Protein AF-A0A6M3XZ71-F1 (afdb_monomer_lite)

Radius of gyration: 17.35 Å; chains: 1; bounding box: 44×24×39 Å

pLDDT: mean 85.67, std 10.19, range [46.03, 95.19]

Secondary structure (DSSP, 8-state):
--SS-S-EEEEEPSSS-EEEEETTT--EEEEESSGGGHHHHHTHHHHHHHHHHHHHHHHHHHHH---TT-TTHHHHHHHHHHHHHHHHHHHT-

Sequence (93 aa):
MNHTPGKWYEASTGNHQALIVAEDTGENIAVAYDKKNAAIIASVPDMLEACEAIKAIIDNYWLHNYMKDNPASGMINEITELLETAIRKTEGE

Organism: NCBI:txid1070528

InterPro domains:
  IPR059809 Salmonella phage P22 protein Y8K6 [PF27050] (2-93)

Structure (mmCIF, N/CA/C/O backbone):
data_AF-A0A6M3XZ71-F1
#
_entry.id   AF-A0A6M3XZ71-F1
#
loop_
_atom_site.group_PDB
_atom_site.id
_atom_site.type_symbol
_atom_site.label_atom_id
_atom_site.label_alt_id
_atom_site.label_comp_id
_atom_site.label_asym_id
_atom_site.label_entity_id
_atom_site.label_seq_id
_atom_site.pdbx_PDB_ins_code
_atom_site.Cartn_x
_atom_site.Cartn_y
_atom_site.Cartn_z
_atom_site.occupancy
_atom_site.B_iso_or_equiv
_atom_site.auth_seq_id
_atom_site.auth_comp_id
_atom_site.auth_asym_id
_atom_site.auth_atom_id
_atom_site.pdbx_PDB_model_num
ATOM 1 N N . MET A 1 1 ? 9.552 -6.854 9.819 1.00 46.03 1 MET A N 1
ATOM 2 C CA . MET A 1 1 ? 8.153 -7.301 10.018 1.00 46.03 1 MET A CA 1
ATOM 3 C C . MET A 1 1 ? 7.404 -6.854 8.773 1.00 46.03 1 MET A C 1
ATOM 5 O O . MET A 1 1 ? 7.756 -5.795 8.286 1.00 46.03 1 MET A O 1
ATOM 9 N N . ASN A 1 2 ? 6.439 -7.601 8.225 1.00 57.72 2 ASN A N 1
ATOM 10 C CA . ASN A 1 2 ? 5.572 -7.008 7.195 1.00 57.72 2 ASN A CA 1
ATOM 11 C C . ASN A 1 2 ? 4.664 -6.000 7.901 1.00 57.72 2 ASN A C 1
ATOM 13 O O . ASN A 1 2 ? 3.813 -6.399 8.693 1.00 57.72 2 ASN A O 1
ATOM 17 N N . HIS A 1 3 ? 4.900 -4.709 7.675 1.00 64.06 3 HIS A N 1
ATOM 18 C CA . HIS A 1 3 ? 4.168 -3.624 8.337 1.00 64.06 3 HIS A CA 1
ATOM 19 C C . HIS A 1 3 ? 2.725 -3.473 7.810 1.00 64.06 3 HIS A C 1
ATOM 21 O O . HIS A 1 3 ? 1.909 -2.791 8.426 1.00 64.06 3 HIS A O 1
ATOM 27 N N . THR A 1 4 ? 2.391 -4.184 6.729 1.00 67.38 4 THR A N 1
ATOM 28 C CA . THR A 1 4 ? 1.075 -4.265 6.083 1.00 67.38 4 THR A CA 1
ATOM 29 C C . THR A 1 4 ? 0.581 -5.722 6.029 1.00 67.38 4 THR A C 1
ATOM 31 O O . THR A 1 4 ? 0.733 -6.399 5.011 1.00 67.38 4 THR A O 1
ATOM 34 N N . PRO A 1 5 ? 0.034 -6.283 7.128 1.00 61.91 5 PRO A N 1
ATOM 35 C CA . PRO A 1 5 ? -0.453 -7.659 7.132 1.00 61.91 5 PRO A CA 1
ATOM 36 C C . PRO A 1 5 ? -1.795 -7.736 6.393 1.00 61.91 5 PRO A C 1
ATOM 38 O O . PRO A 1 5 ? -2.856 -7.574 6.992 1.00 61.91 5 PRO A O 1
ATOM 41 N N . GLY A 1 6 ? -1.733 -7.964 5.083 1.00 74.75 6 GLY A N 1
ATOM 42 C CA . GLY A 1 6 ? -2.910 -8.217 4.255 1.00 74.75 6 GLY A CA 1
ATOM 43 C C . GLY A 1 6 ? -3.762 -6.978 3.982 1.00 74.75 6 GLY A C 1
ATOM 44 O O . GLY A 1 6 ? -3.350 -5.839 4.209 1.00 74.75 6 GLY A O 1
ATOM 45 N N . LYS A 1 7 ? -4.956 -7.218 3.439 1.00 88.81 7 LYS A N 1
ATOM 46 C CA . LYS A 1 7 ? -5.881 -6.163 3.018 1.00 88.81 7 LYS A CA 1
ATOM 47 C C . LYS A 1 7 ? -6.460 -5.427 4.213 1.00 88.81 7 LYS A C 1
ATOM 49 O O . LYS A 1 7 ? -6.786 -6.032 5.236 1.00 88.81 7 LYS A O 1
ATOM 54 N N . TRP A 1 8 ? -6.625 -4.118 4.067 1.00 93.69 8 TRP A N 1
ATOM 55 C CA . TRP A 1 8 ? -7.271 -3.274 5.064 1.00 93.69 8 TRP A CA 1
ATOM 56 C C . TRP A 1 8 ? -8.557 -2.682 4.500 1.00 93.69 8 TRP A C 1
ATOM 58 O O . TRP A 1 8 ? -8.674 -2.431 3.303 1.00 93.69 8 TRP A O 1
ATOM 68 N N . TYR A 1 9 ? -9.519 -2.412 5.374 1.00 93.44 9 TYR A N 1
ATOM 69 C CA . TYR A 1 9 ? -10.751 -1.728 5.004 1.00 93.44 9 TYR A CA 1
ATOM 70 C C . TYR A 1 9 ? -11.096 -0.628 6.006 1.00 93.44 9 TYR A C 1
ATOM 72 O O . TYR A 1 9 ? -10.717 -0.674 7.181 1.00 93.44 9 TYR A O 1
ATOM 80 N N . GLU A 1 10 ? -11.823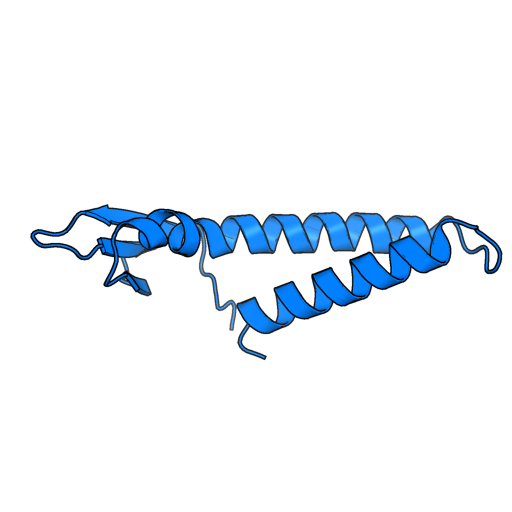 0.387 5.537 1.00 94.31 10 GLU A N 1
ATOM 81 C CA . GLU A 1 10 ? -12.370 1.409 6.423 1.00 94.31 10 GLU A CA 1
ATOM 82 C C . GLU A 1 10 ? -13.621 0.891 7.145 1.00 94.31 10 GLU A C 1
ATOM 84 O O . GLU A 1 10 ? -14.584 0.421 6.538 1.00 94.31 10 GLU A O 1
ATOM 89 N N . ALA A 1 11 ? -13.632 1.013 8.467 1.00 92.06 11 ALA A N 1
ATOM 90 C CA . ALA A 1 11 ? -14.803 0.786 9.293 1.00 92.06 11 ALA A CA 1
ATOM 91 C C . ALA A 1 11 ? -15.337 2.133 9.794 1.00 92.06 11 ALA A C 1
ATOM 93 O O . ALA A 1 11 ? -14.650 2.903 10.478 1.00 92.06 11 ALA A O 1
ATOM 94 N N . SER A 1 12 ? -16.595 2.434 9.461 1.00 81.81 12 SER A N 1
ATOM 95 C CA . SER A 1 12 ? -17.244 3.654 9.938 1.00 81.81 12 SER A CA 1
ATOM 96 C C . SER A 1 12 ? -17.529 3.549 11.431 1.00 81.81 12 SER A C 1
ATOM 98 O O . SER A 1 12 ? -18.259 2.666 11.878 1.00 81.81 12 SER A O 1
ATOM 100 N N . THR A 1 13 ? -17.037 4.521 12.193 1.00 81.81 13 THR A N 1
ATOM 101 C CA . THR A 1 13 ? -17.446 4.709 13.588 1.00 81.81 13 THR A CA 1
ATOM 102 C C . THR A 1 13 ? -18.423 5.874 13.725 1.00 81.81 13 THR A C 1
ATOM 104 O O . THR A 1 13 ? -18.550 6.723 12.830 1.00 81.81 13 THR A O 1
ATOM 107 N N . GLY A 1 14 ? -19.155 5.902 14.842 1.00 68.00 14 GLY A N 1
ATOM 108 C CA . GLY A 1 14 ? -19.908 7.086 15.249 1.00 68.00 14 GLY A CA 1
ATOM 109 C C . GLY A 1 14 ? -18.951 8.251 15.523 1.00 68.00 14 GLY A C 1
ATOM 110 O O . GLY A 1 14 ? -17.900 8.045 16.125 1.00 68.00 14 GLY A O 1
ATOM 111 N N . ASN A 1 15 ? -19.335 9.462 15.106 1.00 73.69 15 ASN A N 1
ATOM 112 C CA . ASN A 1 15 ? -18.522 10.694 15.075 1.00 73.69 15 ASN A CA 1
ATOM 113 C C . ASN A 1 15 ? -17.516 10.765 13.909 1.00 73.69 15 ASN A C 1
ATOM 115 O O . ASN A 1 15 ? -17.364 9.816 13.149 1.00 73.69 15 ASN A O 1
ATOM 119 N N . HIS A 1 16 ? -16.907 11.937 13.699 1.00 84.25 16 HIS A N 1
ATOM 120 C CA . HIS A 1 16 ? -16.136 12.350 12.509 1.00 84.25 16 HIS A CA 1
ATOM 121 C C . HIS A 1 16 ? -14.848 11.551 12.197 1.00 84.25 16 HIS A C 1
ATOM 123 O O . HIS A 1 16 ? -14.071 11.990 11.358 1.00 84.25 16 HIS A O 1
ATOM 129 N N . GLN A 1 17 ? -14.653 10.374 12.800 1.00 90.44 17 GLN A N 1
ATOM 130 C CA . GLN A 1 17 ? -13.475 9.515 12.651 1.00 90.44 17 GLN A CA 1
ATOM 131 C C . GLN A 1 17 ? -13.813 8.154 12.011 1.00 90.44 17 GLN A C 1
ATOM 133 O O . GLN A 1 17 ? -14.951 7.677 12.083 1.00 90.44 17 GLN A O 1
ATOM 138 N N . ALA A 1 18 ? -12.820 7.494 11.427 1.00 93.38 18 ALA A N 1
ATOM 139 C CA . ALA A 1 18 ? -12.918 6.123 10.926 1.00 93.38 18 ALA A CA 1
ATOM 140 C C . ALA A 1 18 ? -11.817 5.240 11.519 1.00 93.38 18 ALA A C 1
ATOM 142 O O . ALA A 1 18 ? -10.761 5.734 11.913 1.00 93.38 18 ALA A O 1
ATOM 143 N N . LEU A 1 19 ? -12.072 3.935 11.568 1.00 94.75 19 LEU A N 1
ATOM 144 C CA . LEU A 1 19 ? -11.068 2.929 11.899 1.00 94.75 19 LEU A CA 1
ATOM 145 C C . LEU A 1 19 ? -10.578 2.266 10.619 1.00 94.75 19 LEU A C 1
ATOM 147 O O . LEU A 1 19 ? -11.347 2.102 9.676 1.00 94.75 19 LEU A O 1
ATOM 151 N N . ILE A 1 20 ? -9.313 1.871 10.613 1.00 95.19 20 ILE A N 1
ATOM 152 C CA . ILE A 1 20 ? -8.724 1.022 9.583 1.00 95.19 20 ILE A CA 1
ATOM 153 C C . ILE A 1 20 ? -8.540 -0.348 10.203 1.00 95.19 20 ILE A C 1
ATOM 155 O O . ILE A 1 20 ? -7.896 -0.466 11.248 1.00 95.19 20 ILE A O 1
ATOM 159 N N . VAL A 1 21 ? -9.150 -1.352 9.587 1.00 94.00 21 VAL A N 1
ATOM 160 C CA . VAL A 1 21 ? -9.237 -2.703 10.134 1.00 94.00 21 VAL A CA 1
ATOM 161 C C . VAL A 1 21 ? -8.605 -3.680 9.153 1.00 94.00 21 VAL A C 1
ATOM 163 O O . VAL A 1 21 ? -8.846 -3.580 7.951 1.00 94.00 21 VAL A O 1
ATOM 166 N N . ALA A 1 22 ? -7.798 -4.614 9.653 1.00 92.69 22 ALA A N 1
ATOM 167 C CA . ALA A 1 22 ? -7.264 -5.703 8.841 1.00 92.69 22 ALA A CA 1
ATOM 168 C C . ALA 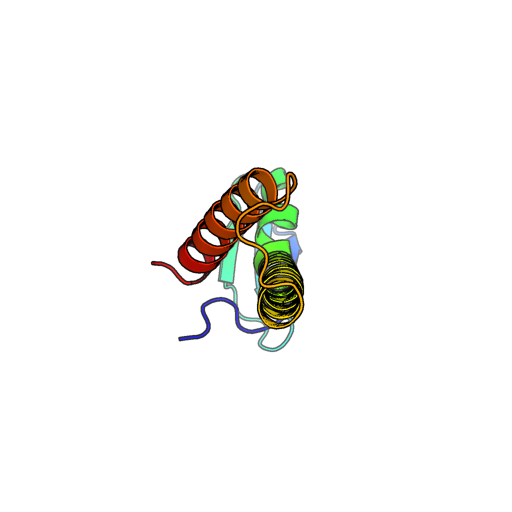A 1 22 ? -8.367 -6.722 8.524 1.00 92.69 22 ALA A C 1
ATOM 170 O O . ALA A 1 22 ? -9.054 -7.197 9.428 1.00 92.69 22 ALA A O 1
ATOM 171 N N . GLU A 1 23 ? -8.530 -7.068 7.246 1.00 90.25 23 GLU A N 1
ATOM 172 C CA . GLU A 1 23 ? -9.586 -7.969 6.766 1.00 90.25 23 GLU A CA 1
ATOM 173 C C . GLU A 1 23 ? -9.437 -9.381 7.349 1.00 90.25 23 GLU A C 1
ATOM 175 O O . GLU A 1 23 ? -10.413 -9.967 7.815 1.00 90.25 23 GLU A O 1
ATOM 180 N N . ASP A 1 24 ? -8.204 -9.889 7.406 1.00 88.94 24 ASP A N 1
ATOM 181 C CA . ASP A 1 24 ? -7.925 -11.271 7.807 1.00 88.94 24 ASP A CA 1
ATOM 182 C C . ASP A 1 24 ? -8.036 -11.504 9.323 1.00 88.94 24 ASP A C 1
ATOM 184 O O . ASP A 1 24 ? -8.367 -12.606 9.766 1.00 88.94 24 ASP A O 1
ATOM 188 N N . THR A 1 25 ? -7.740 -10.486 10.138 1.00 89.69 25 THR A N 1
ATOM 189 C CA . THR A 1 25 ? -7.645 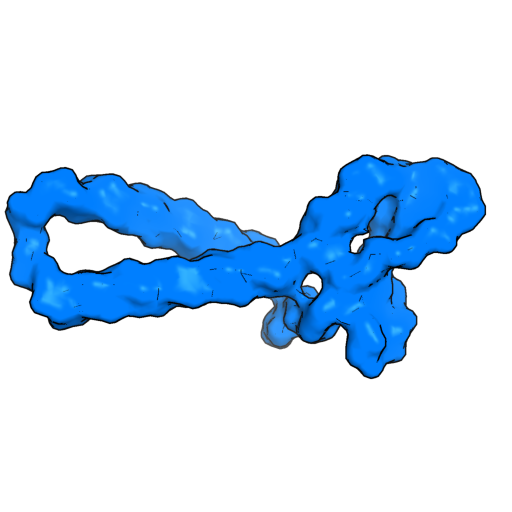-10.621 11.605 1.00 89.69 25 THR A CA 1
ATOM 190 C C . THR A 1 25 ? -8.717 -9.845 12.366 1.00 89.69 25 THR A C 1
ATOM 192 O O . THR A 1 25 ? -8.959 -10.136 13.538 1.00 89.69 25 THR A O 1
ATOM 195 N N . GLY A 1 26 ? -9.357 -8.855 11.736 1.00 89.31 26 GLY A N 1
ATOM 196 C CA . GLY A 1 26 ? -10.259 -7.912 12.400 1.00 89.31 26 GLY A CA 1
ATOM 197 C C . GLY A 1 26 ? -9.550 -6.926 13.337 1.00 89.31 26 GLY A C 1
ATOM 198 O O . GLY A 1 26 ? -10.210 -6.254 14.130 1.00 89.31 26 GLY A O 1
ATOM 199 N N . GLU A 1 27 ? -8.217 -6.846 13.292 1.00 91.38 27 GLU A N 1
ATOM 200 C CA . GLU A 1 27 ? -7.432 -5.953 14.144 1.00 91.38 27 GLU A CA 1
ATOM 201 C C . GLU A 1 27 ? -7.596 -4.484 13.731 1.00 91.38 27 GLU A C 1
ATOM 203 O O . GLU A 1 27 ? -7.554 -4.152 12.547 1.00 91.38 27 GLU A O 1
ATOM 208 N N . ASN A 1 28 ? -7.732 -3.589 14.716 1.00 92.50 28 ASN A N 1
ATOM 209 C CA . ASN A 1 28 ? -7.715 -2.144 14.486 1.00 92.50 28 ASN A CA 1
ATOM 210 C C . ASN A 1 28 ? -6.273 -1.674 14.252 1.00 92.50 28 ASN A C 1
ATOM 212 O O . ASN A 1 28 ? -5.518 -1.490 15.205 1.00 92.50 28 ASN A O 1
ATOM 216 N N . ILE A 1 29 ? -5.917 -1.437 12.993 1.00 91.88 29 ILE A N 1
ATOM 217 C CA . ILE A 1 29 ? -4.574 -1.029 12.569 1.00 91.88 29 ILE A CA 1
ATOM 218 C C . ILE A 1 29 ? -4.336 0.461 12.825 1.00 91.88 29 ILE A C 1
ATOM 220 O O . ILE A 1 29 ? -3.272 0.863 13.293 1.00 91.88 29 ILE A O 1
ATOM 224 N N . ALA A 1 30 ? -5.329 1.298 12.518 1.00 92.00 30 ALA A N 1
ATOM 225 C CA . ALA A 1 30 ? -5.202 2.746 12.639 1.00 92.00 30 ALA A CA 1
ATOM 226 C C . ALA A 1 30 ? -6.546 3.439 12.890 1.00 92.00 30 ALA A C 1
ATOM 228 O O . ALA A 1 30 ? -7.623 2.875 12.689 1.00 92.00 30 ALA A O 1
ATOM 229 N N . VAL A 1 31 ? -6.468 4.708 13.298 1.00 93.56 31 VAL A N 1
ATOM 230 C CA . VAL A 1 31 ? -7.615 5.612 13.435 1.00 93.56 31 VAL A CA 1
ATOM 231 C C . VAL A 1 31 ? -7.383 6.836 12.555 1.00 93.56 31 VAL A C 1
ATOM 233 O O . VAL A 1 31 ? -6.379 7.532 12.701 1.00 93.56 31 VAL A O 1
ATOM 236 N N . ALA A 1 32 ? -8.327 7.127 11.665 1.00 94.25 32 ALA A N 1
ATOM 237 C CA . ALA A 1 32 ? -8.348 8.342 10.864 1.00 94.25 32 ALA A CA 1
ATOM 238 C C . ALA A 1 32 ? -9.276 9.372 11.520 1.00 94.25 32 ALA A C 1
ATOM 240 O O . ALA A 1 32 ? -10.496 9.202 11.528 1.00 94.25 32 ALA A O 1
ATOM 241 N N . TYR A 1 33 ? -8.708 10.453 12.061 1.00 91.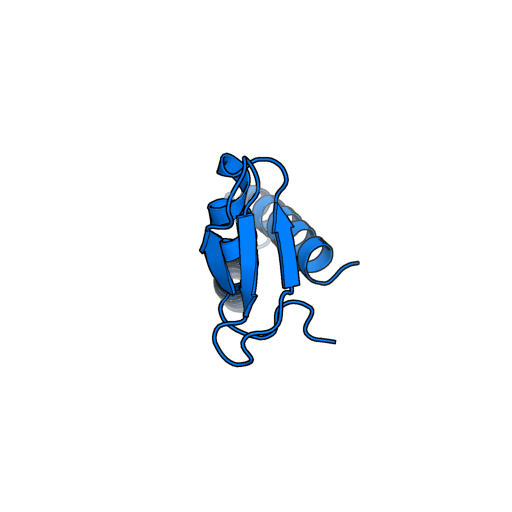19 33 TYR A N 1
ATOM 242 C CA . TYR A 1 33 ? -9.493 11.532 12.681 1.00 91.19 33 TYR A CA 1
ATOM 243 C C . TYR A 1 33 ? -10.314 12.347 11.675 1.00 91.19 33 TYR A C 1
ATOM 245 O O . TYR A 1 33 ? -11.348 12.892 12.047 1.00 91.19 33 TYR A O 1
ATOM 253 N N . ASP A 1 34 ? -9.869 12.418 10.418 1.00 90.88 34 ASP A N 1
ATOM 254 C CA . ASP A 1 34 ? -10.687 12.883 9.298 1.00 90.88 34 ASP A CA 1
ATOM 255 C C . ASP A 1 34 ? -11.100 11.668 8.464 1.00 90.88 34 ASP A C 1
ATOM 257 O O . ASP A 1 34 ? -10.254 11.009 7.853 1.00 90.88 34 ASP A O 1
ATOM 261 N N . LYS A 1 35 ? -12.409 11.387 8.420 1.00 89.56 35 LYS A N 1
ATOM 262 C CA . LYS A 1 35 ? -12.993 10.299 7.618 1.00 89.56 35 LYS A CA 1
ATOM 263 C C . LYS A 1 35 ? -12.550 10.317 6.156 1.00 89.56 35 LYS A C 1
ATOM 265 O O . LYS A 1 35 ? -12.455 9.255 5.557 1.00 89.56 35 LYS A O 1
ATOM 270 N N . LYS A 1 36 ? -12.246 11.483 5.579 1.00 89.75 36 LYS A N 1
ATOM 271 C CA . LYS A 1 36 ? -11.805 11.582 4.177 1.00 89.75 36 LYS A CA 1
ATOM 272 C C . LYS A 1 36 ? -10.471 10.880 3.916 1.00 89.75 36 LYS A C 1
ATOM 274 O O . LYS A 1 36 ? -10.220 10.473 2.788 1.00 89.75 36 LYS A O 1
ATOM 279 N N . ASN A 1 37 ? -9.637 10.726 4.943 1.00 93.12 37 ASN A N 1
ATOM 280 C CA . ASN A 1 37 ? -8.342 10.061 4.823 1.00 93.12 37 ASN A CA 1
ATOM 281 C C . ASN A 1 37 ? -8.450 8.538 4.967 1.00 93.12 37 ASN A C 1
ATOM 283 O O . ASN A 1 37 ? -7.490 7.838 4.665 1.00 93.12 37 ASN A O 1
ATOM 287 N N . ALA A 1 38 ? -9.588 8.020 5.435 1.00 93.25 38 ALA A N 1
ATOM 288 C CA . ALA A 1 38 ? -9.730 6.619 5.810 1.00 93.25 38 ALA A CA 1
ATOM 289 C C . ALA A 1 38 ? -9.524 5.673 4.622 1.00 93.25 38 ALA A C 1
ATOM 291 O O . ALA A 1 38 ? -8.664 4.800 4.692 1.00 93.25 38 ALA A O 1
ATOM 292 N N . ALA A 1 39 ? -10.215 5.920 3.507 1.00 92.38 39 ALA A N 1
ATOM 293 C CA . ALA A 1 39 ? -10.038 5.162 2.271 1.00 92.38 39 ALA A CA 1
ATOM 294 C C . ALA A 1 39 ? -8.586 5.175 1.759 1.00 92.38 39 ALA A C 1
ATOM 296 O O . ALA A 1 39 ? -8.076 4.147 1.322 1.00 92.38 39 ALA A O 1
ATOM 297 N N . ILE A 1 40 ? -7.897 6.320 1.855 1.00 92.88 40 ILE A N 1
ATOM 298 C CA . ILE A 1 40 ? -6.492 6.444 1.437 1.00 92.88 40 ILE A CA 1
ATOM 299 C C . ILE A 1 40 ? -5.604 5.568 2.326 1.00 92.88 40 ILE A C 1
ATOM 301 O O . ILE A 1 40 ? -4.788 4.806 1.818 1.00 92.88 40 ILE A O 1
ATOM 305 N N . ILE A 1 41 ? -5.788 5.625 3.646 1.00 92.81 41 ILE A N 1
ATOM 306 C CA . ILE A 1 41 ? -5.000 4.817 4.585 1.00 92.81 41 ILE A CA 1
ATOM 307 C C . ILE A 1 41 ? -5.298 3.321 4.404 1.00 92.81 41 ILE A C 1
ATOM 309 O O . ILE A 1 41 ? -4.372 2.517 4.405 1.00 92.81 41 ILE A O 1
ATOM 313 N N . ALA A 1 42 ? -6.563 2.939 4.198 1.00 93.56 42 ALA A N 1
ATOM 314 C CA . ALA A 1 42 ? -6.948 1.549 3.944 1.00 93.56 42 ALA A CA 1
ATOM 315 C C . ALA A 1 42 ? -6.312 0.983 2.662 1.00 93.56 42 ALA A C 1
ATOM 317 O O . ALA A 1 42 ? -6.027 -0.206 2.605 1.00 93.56 42 ALA A O 1
ATOM 318 N N . SER A 1 43 ? -6.036 1.824 1.659 1.00 92.69 43 SER A N 1
ATOM 319 C CA . SER A 1 43 ? -5.401 1.396 0.404 1.00 92.69 43 SER A CA 1
ATOM 320 C C . SER A 1 43 ? -3.885 1.169 0.482 1.00 92.69 43 SER A C 1
ATOM 322 O O . SER A 1 43 ? -3.296 0.729 -0.500 1.00 92.69 43 SER A O 1
ATOM 324 N N . VAL A 1 44 ? -3.231 1.453 1.616 1.00 91.94 44 VAL A N 1
ATOM 325 C CA . VAL A 1 44 ? -1.763 1.361 1.742 1.00 91.94 44 VAL A CA 1
ATOM 326 C C . VAL A 1 44 ? -1.196 -0.025 1.378 1.00 91.94 44 VAL A C 1
ATOM 328 O O . VAL A 1 44 ? -0.209 -0.047 0.641 1.00 91.94 44 VAL A O 1
ATOM 331 N N . PRO A 1 45 ? -1.779 -1.169 1.800 1.00 91.56 45 PRO A N 1
ATOM 332 C CA . PRO A 1 45 ? -1.298 -2.487 1.380 1.00 91.56 45 PRO A CA 1
ATOM 333 C C . PRO A 1 45 ? -1.350 -2.685 -0.141 1.00 91.56 45 PRO A C 1
ATOM 335 O O . PRO A 1 45 ? -0.355 -3.090 -0.736 1.00 91.56 45 PRO A O 1
ATOM 338 N N . ASP A 1 46 ? -2.467 -2.320 -0.779 1.00 91.06 46 ASP A N 1
ATOM 339 C CA . ASP A 1 46 ? -2.638 -2.438 -2.234 1.00 91.06 46 ASP A CA 1
ATOM 340 C C . ASP A 1 46 ? -1.674 -1.500 -2.991 1.00 91.06 46 ASP A C 1
ATOM 342 O O . ASP A 1 46 ? -1.133 -1.849 -4.041 1.00 91.06 46 ASP A O 1
ATOM 346 N N . MET A 1 47 ? -1.431 -0.297 -2.456 1.00 90.94 47 MET A N 1
ATOM 347 C CA . MET A 1 47 ? -0.461 0.648 -3.018 1.00 90.94 47 MET A CA 1
ATOM 348 C C . MET A 1 47 ? 0.974 0.121 -2.923 1.00 90.94 47 MET A C 1
ATOM 350 O O . MET A 1 47 ? 1.739 0.301 -3.871 1.00 90.94 47 MET A O 1
ATOM 354 N N . LEU A 1 48 ? 1.338 -0.536 -1.816 1.00 90.62 48 LEU A N 1
ATOM 355 C CA . LEU A 1 48 ? 2.647 -1.171 -1.666 1.00 90.62 48 LEU A CA 1
ATOM 356 C C . LEU A 1 48 ? 2.837 -2.282 -2.699 1.00 90.62 48 LEU A C 1
ATOM 358 O O . LEU A 1 48 ? 3.827 -2.257 -3.428 1.00 90.62 48 LEU A O 1
ATOM 362 N N . GLU A 1 49 ? 1.865 -3.190 -2.817 1.00 90.31 49 GLU A N 1
ATOM 363 C CA . GLU A 1 49 ? 1.901 -4.284 -3.794 1.00 90.31 49 GLU A CA 1
ATOM 364 C C . GLU A 1 49 ? 2.063 -3.742 -5.225 1.00 90.31 49 GLU A C 1
ATOM 366 O O . GLU A 1 49 ? 2.878 -4.237 -6.009 1.00 90.31 49 GLU A O 1
ATOM 371 N N . ALA A 1 50 ? 1.349 -2.663 -5.565 1.00 91.25 50 ALA A N 1
ATOM 372 C CA . ALA A 1 50 ? 1.496 -1.998 -6.856 1.00 91.25 50 ALA A CA 1
ATOM 373 C C . ALA A 1 50 ? 2.904 -1.408 -7.060 1.00 91.25 50 ALA A C 1
ATOM 375 O O . ALA A 1 50 ? 3.483 -1.559 -8.140 1.00 91.25 50 ALA A O 1
ATOM 376 N N . CYS A 1 51 ? 3.477 -0.753 -6.045 1.00 91.94 51 CYS A N 1
ATOM 377 C CA . CYS A 1 51 ? 4.841 -0.227 -6.106 1.00 91.94 51 CYS A CA 1
ATOM 378 C C . CYS A 1 51 ? 5.877 -1.341 -6.315 1.00 91.94 51 CYS A C 1
ATOM 380 O O . CYS A 1 51 ? 6.747 -1.209 -7.179 1.00 91.94 51 CYS A O 1
ATOM 382 N N . GLU A 1 52 ? 5.767 -2.444 -5.577 1.00 91.25 52 GLU A N 1
ATOM 383 C CA . GLU A 1 52 ? 6.647 -3.609 -5.707 1.00 91.25 52 GLU A CA 1
ATOM 384 C C . GLU A 1 52 ? 6.538 -4.255 -7.094 1.00 91.25 52 GLU A C 1
ATOM 386 O O . GLU A 1 52 ? 7.556 -4.551 -7.726 1.00 91.25 52 GLU A O 1
ATOM 391 N N . ALA A 1 53 ? 5.318 -4.404 -7.619 1.00 91.31 53 ALA A N 1
ATOM 392 C CA . ALA A 1 53 ? 5.084 -4.949 -8.952 1.00 91.31 53 ALA A CA 1
ATOM 393 C C . ALA A 1 53 ? 5.718 -4.080 -10.051 1.00 91.31 53 ALA A C 1
ATOM 395 O O . ALA A 1 53 ? 6.384 -4.599 -10.952 1.00 91.31 53 ALA A O 1
ATOM 396 N N . ILE A 1 54 ? 5.562 -2.753 -9.973 1.00 93.00 54 ILE A N 1
ATOM 397 C CA . ILE A 1 54 ? 6.188 -1.826 -10.927 1.00 93.00 54 ILE A CA 1
ATOM 398 C C . ILE A 1 54 ? 7.713 -1.897 -10.811 1.00 93.00 54 ILE A C 1
ATOM 400 O O . ILE A 1 54 ? 8.401 -1.952 -11.835 1.00 93.00 54 ILE A O 1
ATOM 404 N N . LYS A 1 55 ? 8.251 -1.950 -9.587 1.00 90.94 55 LYS A N 1
ATOM 405 C CA . LYS A 1 55 ? 9.692 -2.081 -9.367 1.00 90.94 55 LYS A CA 1
ATOM 406 C C . LYS A 1 55 ? 10.237 -3.355 -10.022 1.00 90.94 55 LYS A C 1
ATOM 408 O O . LYS A 1 55 ? 11.225 -3.285 -10.747 1.00 90.94 55 LYS A O 1
ATOM 413 N N . ALA A 1 56 ? 9.562 -4.492 -9.851 1.00 91.06 56 ALA A N 1
ATOM 414 C CA . ALA A 1 56 ? 9.964 -5.757 -10.464 1.00 91.06 56 ALA A CA 1
ATOM 415 C C . ALA A 1 56 ? 9.977 -5.695 -12.005 1.00 91.06 56 ALA A C 1
ATOM 417 O O . ALA A 1 56 ? 10.878 -6.248 -12.641 1.00 91.06 56 ALA A O 1
ATOM 418 N N . ILE A 1 57 ? 9.015 -4.992 -12.618 1.00 90.62 57 ILE A N 1
ATOM 419 C CA . ILE A 1 57 ? 8.984 -4.759 -14.072 1.00 90.62 57 ILE A CA 1
ATOM 420 C C . ILE A 1 57 ? 10.199 -3.935 -14.517 1.00 90.62 57 ILE A C 1
ATOM 422 O O . ILE A 1 57 ? 10.838 -4.276 -15.515 1.00 90.62 57 ILE A O 1
ATOM 426 N N . ILE A 1 58 ? 10.535 -2.870 -13.786 1.00 89.56 58 ILE A N 1
ATOM 427 C CA . ILE A 1 58 ? 11.691 -2.014 -14.088 1.00 89.56 58 ILE A CA 1
ATOM 428 C C . ILE A 1 58 ? 13.003 -2.788 -13.932 1.00 89.56 58 ILE A C 1
ATOM 430 O O . ILE A 1 58 ? 13.855 -2.739 -14.820 1.00 89.56 58 ILE A O 1
ATOM 434 N N . ASP A 1 59 ? 13.156 -3.547 -12.849 1.00 87.81 59 ASP A N 1
ATOM 435 C CA . ASP A 1 59 ? 14.339 -4.375 -12.610 1.00 87.81 59 ASP A CA 1
ATOM 436 C C . ASP A 1 59 ? 14.513 -5.408 -13.740 1.00 87.81 59 ASP A C 1
ATOM 438 O O . ASP A 1 59 ? 15.612 -5.583 -14.274 1.00 87.81 59 ASP A O 1
ATOM 442 N N . ASN A 1 60 ? 13.419 -6.043 -14.182 1.00 86.62 60 ASN A N 1
ATOM 443 C CA . ASN A 1 60 ? 13.433 -6.959 -15.321 1.00 86.62 60 ASN A CA 1
ATOM 444 C C . ASN A 1 60 ? 13.805 -6.252 -16.636 1.00 86.62 60 ASN A C 1
ATOM 446 O O . ASN A 1 60 ? 14.624 -6.763 -17.404 1.00 86.62 60 ASN A O 1
ATOM 450 N N . TYR A 1 61 ? 13.268 -5.053 -16.877 1.00 84.75 61 TYR A N 1
ATOM 451 C CA . TYR A 1 61 ? 13.631 -4.244 -18.037 1.00 84.75 61 TYR A CA 1
ATOM 452 C C . TYR A 1 61 ? 15.138 -3.974 -18.083 1.00 84.75 61 TYR A C 1
ATOM 454 O O . TYR A 1 61 ? 15.751 -4.153 -19.138 1.00 84.75 61 TYR A O 1
ATOM 462 N N . TRP A 1 62 ? 15.744 -3.601 -16.952 1.00 83.25 62 TRP A N 1
ATOM 463 C CA . TRP A 1 62 ? 17.182 -3.347 -16.855 1.00 83.25 62 TRP A CA 1
ATOM 464 C C . TRP A 1 62 ? 18.031 -4.596 -17.058 1.00 83.25 62 TRP A C 1
ATOM 466 O O . TRP A 1 62 ? 19.037 -4.531 -17.767 1.00 83.25 62 TRP A O 1
ATOM 476 N N . LEU A 1 63 ? 17.612 -5.736 -16.499 1.00 78.81 63 LEU A N 1
ATOM 477 C CA . LEU A 1 63 ? 18.282 -7.021 -16.712 1.00 78.81 63 LEU A CA 1
ATOM 478 C C . LEU A 1 63 ? 18.367 -7.384 -18.201 1.00 78.81 63 LEU A C 1
ATOM 480 O O . LEU A 1 63 ? 19.373 -7.941 -18.639 1.00 78.81 63 LEU A O 1
ATOM 484 N N . HIS A 1 64 ? 17.337 -7.053 -18.983 1.00 78.38 64 HIS A N 1
ATOM 485 C CA . HIS A 1 64 ? 17.276 -7.402 -20.403 1.00 78.38 64 HIS A CA 1
ATOM 486 C C . HIS A 1 64 ? 17.786 -6.314 -21.359 1.00 78.38 64 HIS A C 1
ATOM 488 O O . HIS A 1 64 ? 18.216 -6.647 -22.461 1.00 78.38 64 HIS A O 1
ATOM 494 N N . ASN A 1 65 ? 17.775 -5.037 -20.967 1.00 73.19 65 ASN A N 1
ATOM 495 C CA . ASN A 1 65 ? 18.065 -3.907 -21.859 1.00 73.19 65 ASN A CA 1
ATOM 496 C C . ASN A 1 65 ? 19.271 -3.081 -21.407 1.00 73.19 65 ASN A C 1
ATOM 498 O O . ASN A 1 65 ? 19.212 -1.854 -21.424 1.00 73.19 65 ASN A O 1
ATOM 502 N N . TYR A 1 66 ? 20.368 -3.738 -21.023 1.00 65.19 66 TYR A N 1
ATOM 503 C CA . TYR A 1 66 ? 21.605 -3.101 -20.550 1.00 65.19 66 TYR A CA 1
ATOM 504 C C . TYR A 1 66 ? 22.225 -2.154 -21.603 1.00 65.19 66 TYR A C 1
ATOM 506 O O . TYR A 1 66 ? 23.172 -2.494 -22.309 1.00 65.19 66 TYR A O 1
ATOM 514 N N . MET A 1 67 ? 21.686 -0.942 -21.734 1.00 61.16 67 MET A N 1
ATOM 515 C CA . MET A 1 67 ? 22.159 0.085 -22.653 1.00 61.16 67 MET A CA 1
ATOM 516 C C . MET A 1 67 ? 22.292 1.403 -21.901 1.00 61.16 67 MET A C 1
ATOM 518 O O . MET A 1 67 ? 21.310 2.075 -21.591 1.00 61.16 67 MET A O 1
ATOM 522 N N . LYS A 1 68 ? 23.552 1.762 -21.636 1.00 58.41 68 LYS A N 1
ATOM 523 C CA . LYS A 1 68 ? 23.984 2.985 -20.942 1.00 58.41 68 LYS A CA 1
ATOM 524 C C . LYS A 1 68 ? 23.518 4.281 -21.629 1.00 58.41 68 LYS A C 1
ATOM 526 O O . LYS A 1 68 ? 23.511 5.321 -20.987 1.00 58.41 68 LYS A O 1
ATOM 531 N N . ASP A 1 69 ? 23.086 4.184 -22.889 1.00 69.25 69 ASP A N 1
ATOM 532 C CA . ASP A 1 69 ? 22.732 5.314 -23.756 1.00 69.25 69 ASP A CA 1
ATOM 533 C C . ASP A 1 69 ? 21.240 5.353 -24.134 1.00 69.25 69 ASP A C 1
ATOM 535 O O . ASP A 1 69 ? 20.842 6.036 -25.078 1.00 69.25 69 ASP A O 1
ATOM 539 N N . ASN A 1 70 ? 20.384 4.607 -23.425 1.00 73.31 70 ASN A N 1
ATOM 540 C CA . ASN A 1 70 ? 18.946 4.679 -23.660 1.00 73.31 70 ASN A CA 1
ATOM 541 C C . ASN A 1 70 ? 18.409 6.054 -23.204 1.00 73.31 70 ASN A C 1
ATOM 543 O O . ASN A 1 70 ? 18.564 6.392 -22.026 1.00 73.31 70 ASN A O 1
ATOM 547 N N . PRO A 1 71 ? 17.738 6.838 -24.070 1.00 74.81 71 PRO A N 1
ATOM 548 C CA . PRO A 1 71 ? 17.184 8.142 -23.698 1.00 74.81 71 PRO A CA 1
ATOM 549 C C . PRO A 1 71 ? 16.124 8.065 -22.585 1.00 74.81 71 PRO A C 1
ATOM 551 O O . PRO A 1 71 ? 15.887 9.060 -21.907 1.00 74.81 71 PRO A O 1
ATOM 554 N N . ALA A 1 72 ? 15.519 6.895 -22.351 1.00 80.25 72 ALA A N 1
ATOM 555 C CA . ALA A 1 72 ? 14.588 6.671 -21.245 1.00 80.25 72 ALA A CA 1
ATOM 556 C C . ALA A 1 72 ? 15.278 6.402 -19.892 1.00 80.25 72 ALA A C 1
ATOM 558 O O . ALA A 1 72 ? 14.603 6.394 -18.866 1.00 80.25 72 ALA A O 1
ATOM 559 N N . SER A 1 73 ? 16.601 6.197 -19.862 1.00 81.62 73 SER A N 1
ATOM 560 C CA . SER A 1 73 ? 17.345 5.820 -18.648 1.00 81.62 73 SER A CA 1
ATOM 561 C C . SER A 1 73 ? 17.167 6.804 -17.491 1.00 81.62 73 SER A C 1
ATOM 563 O O . SER A 1 73 ? 16.935 6.376 -16.365 1.00 81.62 73 SER A O 1
ATOM 565 N N . GLY A 1 74 ? 17.209 8.111 -17.770 1.00 84.25 74 GLY A N 1
ATOM 566 C CA . GLY A 1 74 ? 17.017 9.146 -16.752 1.00 84.25 74 GLY A CA 1
ATOM 567 C C . GLY A 1 74 ? 15.639 9.072 -16.091 1.00 84.25 74 GLY A C 1
ATOM 568 O O . GLY A 1 74 ? 15.549 9.060 -14.869 1.00 84.25 74 GLY A O 1
ATOM 569 N N . MET A 1 75 ? 14.581 8.933 -16.897 1.00 86.56 75 MET A N 1
ATOM 570 C CA . MET A 1 75 ? 13.206 8.806 -16.400 1.00 86.56 75 MET A CA 1
ATOM 571 C C . MET A 1 75 ? 13.009 7.512 -15.604 1.00 86.56 75 MET A C 1
ATOM 573 O O . MET A 1 75 ? 12.337 7.514 -14.579 1.00 86.56 75 MET A O 1
ATOM 577 N N . ILE A 1 76 ? 13.598 6.402 -16.058 1.00 86.50 76 ILE A N 1
ATOM 578 C CA . ILE A 1 76 ? 13.495 5.125 -15.346 1.00 86.50 76 ILE A CA 1
ATOM 579 C C . ILE A 1 76 ? 14.203 5.207 -13.988 1.00 86.50 76 ILE A C 1
ATOM 581 O O . ILE A 1 76 ? 13.643 4.742 -13.003 1.00 86.50 76 ILE A O 1
ATOM 585 N N . ASN A 1 77 ? 15.382 5.833 -13.910 1.00 86.88 77 ASN A N 1
ATOM 586 C CA . ASN A 1 77 ? 16.084 6.027 -12.638 1.00 86.88 77 ASN A CA 1
ATOM 587 C C . ASN A 1 77 ? 15.263 6.875 -11.656 1.00 86.88 77 ASN A C 1
ATOM 589 O O . ASN A 1 77 ? 15.142 6.503 -10.494 1.00 86.88 77 ASN A O 1
ATOM 593 N N . GLU A 1 78 ? 14.647 7.964 -12.128 1.00 90.56 78 GLU A N 1
ATOM 594 C CA . GLU A 1 78 ? 13.773 8.806 -11.300 1.00 90.56 78 GLU A CA 1
ATOM 595 C C . GLU A 1 78 ? 12.572 8.014 -10.750 1.00 90.56 78 GLU A C 1
ATOM 597 O O . GLU A 1 78 ? 12.256 8.098 -9.563 1.00 90.56 78 GLU A O 1
ATOM 602 N N . ILE A 1 79 ? 11.934 7.183 -11.583 1.00 91.12 79 ILE A N 1
ATOM 603 C CA . ILE A 1 79 ? 10.837 6.307 -11.143 1.00 91.12 79 ILE A CA 1
ATOM 604 C C . ILE A 1 79 ? 11.334 5.284 -10.113 1.00 91.12 79 ILE A C 1
ATOM 606 O O . ILE A 1 79 ? 10.654 5.062 -9.112 1.00 91.12 79 ILE A O 1
ATOM 610 N N . THR A 1 80 ? 12.509 4.684 -10.320 1.00 91.06 80 THR A N 1
ATOM 611 C CA . THR A 1 80 ? 13.106 3.749 -9.355 1.00 91.06 80 THR A CA 1
ATOM 612 C C . THR A 1 80 ? 13.314 4.413 -7.994 1.00 91.06 80 THR A C 1
ATOM 614 O O . THR A 1 80 ? 12.870 3.867 -6.987 1.00 91.06 80 THR A O 1
ATOM 617 N N . GLU A 1 81 ? 13.906 5.609 -7.949 1.00 93.38 81 GLU A N 1
ATOM 618 C CA . GLU A 1 81 ? 14.132 6.349 -6.698 1.00 93.38 81 GLU A CA 1
ATOM 619 C C . GLU A 1 81 ? 12.816 6.682 -5.970 1.00 93.38 81 GLU A C 1
ATOM 621 O O . GLU A 1 81 ? 12.723 6.579 -4.738 1.00 93.38 81 GLU A O 1
ATOM 626 N N . LEU A 1 82 ? 11.774 7.054 -6.725 1.00 93.50 82 LEU A N 1
ATOM 627 C CA . LEU A 1 82 ? 10.437 7.307 -6.184 1.00 93.50 82 LEU A CA 1
ATOM 628 C C . LEU A 1 82 ? 9.817 6.040 -5.580 1.00 93.50 82 LEU A C 1
ATOM 630 O O . LEU A 1 82 ? 9.284 6.099 -4.470 1.00 93.50 82 LEU A O 1
ATOM 634 N N . LEU A 1 83 ? 9.910 4.904 -6.276 1.00 93.00 83 LEU A N 1
ATOM 635 C CA . LEU A 1 83 ? 9.384 3.619 -5.806 1.00 93.00 83 LEU A CA 1
ATOM 636 C C . LEU A 1 83 ? 10.116 3.132 -4.557 1.00 93.00 83 LEU A C 1
ATOM 638 O O . LEU A 1 83 ? 9.469 2.781 -3.575 1.00 93.00 83 LEU A O 1
ATOM 642 N N . GLU A 1 84 ? 11.448 3.176 -4.546 1.00 93.00 84 GLU A N 1
ATOM 643 C CA . GLU A 1 84 ? 12.254 2.790 -3.381 1.00 93.00 84 GLU A CA 1
ATOM 644 C C . GLU A 1 84 ? 11.948 3.666 -2.165 1.00 93.00 84 GLU A C 1
ATOM 646 O O . GLU A 1 84 ? 11.905 3.194 -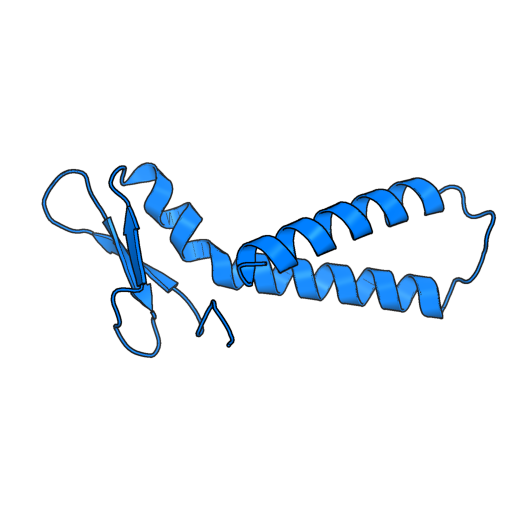1.030 1.00 93.00 84 GLU A O 1
ATOM 651 N N . THR A 1 85 ? 11.703 4.957 -2.382 1.00 93.69 85 THR A N 1
ATOM 652 C CA . THR A 1 85 ? 11.295 5.862 -1.305 1.00 93.69 85 THR A CA 1
ATOM 653 C C . THR A 1 85 ? 9.887 5.550 -0.794 1.00 93.69 85 THR A C 1
ATOM 655 O O . THR A 1 85 ? 9.654 5.629 0.411 1.00 93.69 85 THR A O 1
ATOM 658 N N . ALA A 1 86 ? 8.943 5.212 -1.675 1.00 89.94 86 ALA A N 1
ATOM 659 C CA . ALA A 1 86 ? 7.575 4.862 -1.293 1.00 89.94 86 ALA A CA 1
ATOM 660 C C . ALA A 1 86 ? 7.502 3.531 -0.522 1.00 89.94 86 ALA A C 1
ATOM 662 O O . ALA A 1 86 ? 6.823 3.457 0.505 1.00 89.94 86 ALA A O 1
ATOM 663 N N . ILE A 1 87 ? 8.242 2.518 -0.982 1.00 90.12 87 ILE A N 1
ATOM 664 C CA . ILE A 1 87 ? 8.324 1.196 -0.348 1.00 90.12 87 ILE A CA 1
ATOM 665 C C . ILE A 1 87 ? 8.910 1.331 1.061 1.00 90.12 87 ILE A C 1
ATOM 667 O O . ILE A 1 87 ? 8.217 1.017 2.026 1.00 90.12 87 ILE A O 1
ATOM 671 N N . ARG A 1 88 ? 10.097 1.944 1.205 1.00 89.50 88 ARG A N 1
ATOM 672 C CA . ARG A 1 88 ? 10.750 2.139 2.516 1.00 89.50 88 ARG A CA 1
ATOM 673 C C . ARG A 1 88 ? 9.856 2.837 3.536 1.00 89.50 88 ARG A C 1
ATOM 675 O O . ARG A 1 88 ? 9.712 2.375 4.661 1.00 89.50 88 ARG A O 1
ATOM 682 N N . LYS A 1 89 ? 9.180 3.917 3.124 1.00 87.19 89 LYS A N 1
ATOM 683 C CA . LYS A 1 89 ? 8.246 4.641 4.002 1.00 87.19 89 LYS A CA 1
ATOM 684 C C . LYS A 1 89 ? 7.088 3.767 4.477 1.00 87.19 89 LYS A C 1
ATOM 686 O O . LYS A 1 89 ? 6.643 3.926 5.610 1.00 87.19 89 LYS A O 1
ATOM 691 N N . THR A 1 90 ? 6.587 2.881 3.620 1.00 84.19 90 THR A N 1
ATOM 692 C CA . THR A 1 90 ? 5.510 1.948 3.979 1.00 84.19 90 THR A CA 1
ATOM 693 C C . THR A 1 90 ? 6.007 0.846 4.914 1.00 84.19 90 THR A C 1
ATOM 695 O O . THR A 1 90 ? 5.289 0.432 5.821 1.00 84.19 90 THR A O 1
ATOM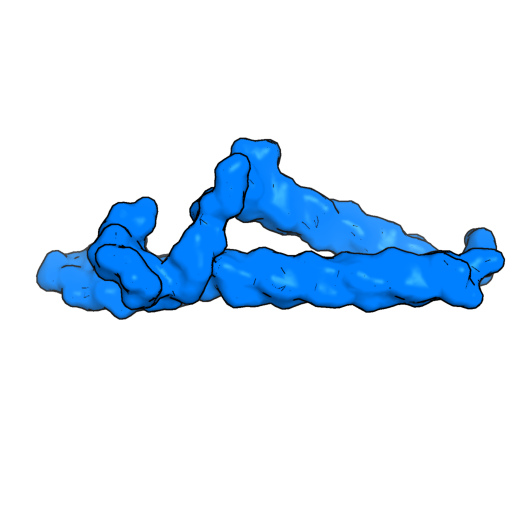 698 N N . GLU A 1 91 ? 7.258 0.424 4.746 1.00 82.94 91 GLU A N 1
ATOM 699 C CA . GLU A 1 91 ? 7.943 -0.529 5.623 1.00 82.94 91 GLU A CA 1
ATOM 700 C C . GLU A 1 91 ? 8.441 0.100 6.937 1.00 82.94 91 GLU A C 1
ATOM 702 O O . GLU A 1 91 ? 8.910 -0.611 7.818 1.00 82.94 91 GLU A O 1
ATOM 707 N N . GLY A 1 92 ? 8.295 1.415 7.119 1.00 78.12 92 GLY A N 1
ATOM 708 C CA . GLY A 1 92 ? 8.675 2.107 8.352 1.00 78.12 92 GLY A CA 1
ATOM 709 C C . GLY A 1 92 ? 10.167 2.439 8.478 1.00 78.12 92 GLY A C 1
ATOM 710 O O . GLY A 1 92 ? 10.632 2.642 9.602 1.00 78.12 92 GLY A O 1
ATOM 711 N N . GLU A 1 93 ? 10.892 2.506 7.355 1.00 67.81 93 GLU A N 1
ATOM 712 C CA . GLU A 1 93 ? 12.302 2.928 7.254 1.00 67.81 93 GLU A CA 1
ATOM 713 C C . GLU A 1 93 ? 12.491 4.413 6.897 1.00 67.81 93 GLU A C 1
ATOM 715 O O . GLU A 1 93 ? 11.684 4.981 6.117 1.00 67.81 93 GLU A O 1
#

Foldseek 3Di:
DQLDDAAWDWDDDPPQKIFIAHPVPRDGSDIGSHPVCRRVVRCLVVVLVVLVVVLVVLVVCCVVPVDPPPPCVVVSVVSNVVSVVSNCVSVVD